Protein AF-A0A973QZP9-F1 (afdb_monomer_lite)

Foldseek 3Di:
DDPPPQDDCCDHQQHQVLLLVLVQVVVVVVQKDWDDDDPDDLAASTWIAHPVGAIEGEHEHGDDPPLLVVLVVSVVSQVVVDDPPPRYAYEYEGAPVSVVSNCVQPLVNCQVSQYWYWHAYRVSDIDTDHGDDD

Secondary structure (DSSP, 8-state):
---TTS--SSSSTT-HHHHHHHHHHHHHHTTEEEPP--SSSS--SEEEEETTS-EEEEEEE---TTHHHHHHHHHHHHHTT--S-TTEEEEEEEEGGGHHHHTTS-HHHHHHTTEEEEEE-TTS-EEEEES---

Sequence (134 aa):
MSNASMWSPISGPGSEATVIEVFSAWLAEQGWECKQLPSHGDHPAVDARHVDGRRLIVEAKGFSRDSGSDLDTGYGKLLRRITDEPGTVYALAVAKTVVRFAQRVPSGVRDKLGIALYTVDASGKVDHVDGPSL

Structure (mmCIF, N/CA/C/O backbone):
data_AF-A0A973QZP9-F1
#
_entry.id   AF-A0A973QZP9-F1
#
loop_
_atom_site.group_PDB
_atom_site.id
_atom_site.type_symbol
_atom_site.label_atom_id
_atom_site.label_alt_id
_atom_site.label_comp_id
_atom_site.label_asym_id
_atom_site.label_entity_id
_atom_site.label_seq_id
_atom_site.pdbx_PDB_ins_code
_atom_site.Cartn_x
_atom_site.Cartn_y
_atom_site.Cartn_z
_atom_site.occupancy
_atom_site.B_iso_or_equiv
_atom_site.auth_seq_id
_atom_site.auth_comp_id
_atom_site.auth_asym_id
_atom_site.auth_atom_id
_atom_site.pdbx_PDB_model_num
ATOM 1 N N . MET A 1 1 ? 13.760 19.416 -28.118 1.00 35.38 1 MET A N 1
ATOM 2 C CA . MET A 1 1 ? 14.853 19.319 -27.126 1.00 35.38 1 MET A CA 1
ATOM 3 C C . MET A 1 1 ? 14.354 18.442 -25.988 1.00 35.38 1 MET A C 1
ATOM 5 O O . MET A 1 1 ? 13.225 18.621 -25.559 1.00 35.38 1 MET A O 1
ATOM 9 N N . SER A 1 2 ? 15.120 17.410 -25.646 1.00 42.69 2 SER A N 1
ATOM 10 C CA . SER A 1 2 ? 14.709 16.250 -24.842 1.00 42.69 2 SER A CA 1
ATOM 11 C C . SER A 1 2 ? 14.396 16.610 -23.383 1.00 42.69 2 SER A C 1
ATOM 13 O O . SER A 1 2 ? 15.291 17.050 -22.665 1.00 42.69 2 SER A O 1
ATOM 15 N N . ASN A 1 3 ? 13.161 16.363 -22.928 1.00 36.25 3 ASN A N 1
ATOM 16 C CA . ASN A 1 3 ? 12.758 16.466 -21.518 1.00 36.25 3 ASN A CA 1
ATOM 17 C C . ASN A 1 3 ? 13.264 15.242 -20.733 1.00 36.25 3 ASN A C 1
ATOM 19 O O . ASN A 1 3 ? 12.509 14.349 -20.363 1.00 36.25 3 ASN A O 1
ATOM 23 N N . ALA A 1 4 ? 14.570 15.200 -20.481 1.00 39.72 4 ALA A N 1
ATOM 24 C CA . ALA A 1 4 ? 15.211 14.169 -19.665 1.00 39.72 4 ALA A CA 1
ATOM 25 C C . ALA A 1 4 ? 15.118 14.440 -18.143 1.00 39.72 4 ALA A C 1
ATOM 27 O O . ALA A 1 4 ? 15.850 13.830 -17.371 1.00 39.72 4 ALA A O 1
ATOM 28 N N . SER A 1 5 ? 14.224 15.330 -17.689 1.00 40.69 5 SER A N 1
ATOM 29 C CA . SER A 1 5 ? 14.119 15.738 -16.273 1.00 40.69 5 SER A CA 1
ATOM 30 C C . SER A 1 5 ? 12.885 15.216 -15.527 1.00 40.69 5 SER A C 1
ATOM 32 O O . SER A 1 5 ? 12.654 15.627 -14.397 1.00 40.69 5 SER A O 1
ATOM 34 N N . MET A 1 6 ? 12.093 14.304 -16.100 1.00 42.88 6 MET A N 1
ATOM 35 C CA . MET A 1 6 ? 10.840 13.847 -15.468 1.00 42.88 6 MET A CA 1
ATOM 36 C C . MET A 1 6 ? 11.005 12.628 -14.538 1.00 42.88 6 MET A C 1
ATOM 38 O O . MET A 1 6 ? 10.017 12.084 -14.058 1.00 42.88 6 MET A O 1
ATOM 42 N N . TRP A 1 7 ? 12.242 12.196 -14.272 1.00 39.12 7 TRP A N 1
ATOM 43 C CA . TRP A 1 7 ? 12.522 10.997 -13.484 1.00 39.12 7 TRP A CA 1
ATOM 44 C C . TRP A 1 7 ? 13.511 11.278 -12.352 1.00 39.12 7 TRP A C 1
ATOM 46 O O . TRP A 1 7 ? 14.716 11.075 -12.507 1.00 39.12 7 TRP A O 1
ATOM 56 N N . SER A 1 8 ? 13.019 11.732 -11.198 1.00 43.59 8 SER A N 1
ATOM 57 C CA . SER A 1 8 ? 13.789 11.638 -9.958 1.00 43.59 8 SER A CA 1
ATOM 58 C C . SER A 1 8 ? 13.262 10.457 -9.129 1.00 43.59 8 SER A C 1
ATOM 60 O O . SER A 1 8 ? 12.066 10.383 -8.854 1.00 43.59 8 SER A O 1
ATOM 62 N N . PRO A 1 9 ? 14.139 9.521 -8.713 1.00 51.34 9 PRO A N 1
ATOM 63 C CA . PRO A 1 9 ? 13.758 8.417 -7.830 1.00 51.34 9 PRO A CA 1
ATOM 64 C C . PRO A 1 9 ? 13.364 8.898 -6.422 1.00 51.34 9 PRO A C 1
ATOM 66 O O . PRO A 1 9 ? 12.828 8.124 -5.638 1.00 51.34 9 PRO A O 1
ATOM 69 N N . ILE A 1 10 ? 13.622 10.172 -6.107 1.00 56.31 10 ILE A N 1
ATOM 70 C CA . ILE A 1 10 ? 13.321 10.802 -4.817 1.00 56.31 10 ILE A CA 1
ATOM 71 C C . ILE A 1 10 ? 12.006 11.594 -4.899 1.00 56.31 10 ILE A C 1
ATOM 73 O O . ILE A 1 10 ? 11.265 11.684 -3.923 1.00 56.31 10 ILE A O 1
ATOM 77 N N . SER A 1 11 ? 11.682 12.172 -6.060 1.00 62.44 11 SER A N 1
ATOM 78 C CA . SER A 1 11 ? 10.518 13.050 -6.237 1.00 62.44 11 SER A CA 1
ATOM 79 C C . SER A 1 11 ? 10.078 13.054 -7.699 1.00 62.44 11 SER A C 1
ATOM 81 O O . SER A 1 11 ? 10.882 13.337 -8.580 1.00 62.44 11 SER A O 1
ATOM 83 N N . GLY A 1 12 ? 8.812 12.757 -7.974 1.00 73.31 12 GLY A N 1
ATOM 84 C CA . GLY A 1 12 ? 8.272 12.736 -9.332 1.00 73.31 12 GLY A CA 1
ATOM 85 C C . GLY A 1 12 ? 7.298 11.580 -9.549 1.00 73.31 12 GLY A C 1
ATOM 86 O O . GLY A 1 12 ? 7.162 10.720 -8.678 1.00 73.31 12 GLY A O 1
ATOM 87 N N . PRO A 1 13 ? 6.621 11.537 -10.709 1.00 76.12 13 PRO A N 1
ATOM 88 C CA . PRO A 1 13 ? 5.625 10.512 -10.998 1.00 76.12 13 PRO A CA 1
ATOM 89 C C . PRO A 1 13 ? 6.186 9.098 -10.792 1.00 76.12 13 PRO A C 1
ATOM 91 O O . PRO A 1 13 ? 7.152 8.698 -11.439 1.00 76.12 13 PRO A O 1
ATOM 94 N N . GLY A 1 14 ? 5.580 8.341 -9.874 1.00 82.94 14 GLY A N 1
ATOM 95 C CA . GLY A 1 14 ? 5.988 6.971 -9.552 1.00 82.94 14 GLY A CA 1
ATOM 96 C C . GLY A 1 14 ? 7.135 6.829 -8.542 1.00 82.94 14 GLY A C 1
ATOM 97 O O . GLY A 1 14 ? 7.600 5.703 -8.351 1.00 82.94 14 GLY A O 1
ATOM 98 N N . SER A 1 15 ? 7.593 7.902 -7.884 1.00 93.12 15 SER A N 1
ATOM 99 C CA . SER A 1 15 ? 8.466 7.787 -6.703 1.00 93.12 15 SER A CA 1
ATOM 100 C C . SER A 1 15 ? 7.700 7.212 -5.503 1.00 93.12 15 SER A C 1
ATOM 102 O O . SER A 1 15 ? 6.470 7.232 -5.474 1.00 93.12 15 SER A O 1
ATOM 104 N N . GLU A 1 16 ? 8.414 6.702 -4.493 1.00 93.81 16 GLU A N 1
ATOM 105 C CA . GLU A 1 16 ? 7.773 6.165 -3.280 1.00 93.81 16 GLU A CA 1
ATOM 106 C C . GLU A 1 16 ? 6.956 7.241 -2.557 1.00 93.81 16 GLU A C 1
ATOM 108 O O . GLU A 1 16 ? 5.817 6.989 -2.178 1.00 93.81 16 GLU A O 1
ATOM 113 N N . ALA A 1 17 ? 7.490 8.463 -2.463 1.00 93.31 17 ALA A N 1
ATOM 114 C CA . ALA A 1 17 ? 6.786 9.596 -1.871 1.00 93.31 17 ALA A CA 1
ATOM 115 C C . ALA A 1 17 ? 5.476 9.915 -2.611 1.00 93.31 17 ALA A C 1
ATOM 117 O O . ALA A 1 17 ? 4.442 10.080 -1.972 1.00 93.31 17 ALA A O 1
ATOM 118 N N . THR A 1 18 ? 5.491 9.930 -3.949 1.00 94.19 18 THR A N 1
ATOM 119 C CA . THR A 1 18 ? 4.278 10.175 -4.743 1.00 94.19 18 THR A CA 1
ATOM 120 C C . THR A 1 18 ? 3.272 9.031 -4.617 1.00 94.19 18 THR A C 1
ATOM 122 O O . THR A 1 18 ? 2.073 9.286 -4.559 1.00 94.19 18 THR A O 1
ATOM 125 N N . VAL A 1 19 ? 3.728 7.776 -4.527 1.00 96.81 19 VAL A N 1
ATOM 126 C CA . VAL A 1 19 ? 2.833 6.639 -4.249 1.00 96.81 19 VAL A CA 1
ATOM 127 C C . VAL A 1 19 ? 2.155 6.806 -2.890 1.00 96.81 19 VAL A C 1
ATOM 129 O O . VAL A 1 19 ? 0.943 6.639 -2.813 1.00 96.81 19 VAL A O 1
ATOM 132 N N . ILE A 1 20 ? 2.901 7.168 -1.842 1.00 96.31 20 ILE A N 1
ATOM 133 C CA . ILE A 1 20 ? 2.349 7.390 -0.495 1.00 96.31 20 ILE A CA 1
ATOM 134 C C . ILE A 1 20 ? 1.333 8.531 -0.506 1.00 96.31 20 ILE A C 1
ATOM 136 O O . ILE A 1 20 ? 0.241 8.371 0.033 1.00 96.31 20 ILE A O 1
ATOM 140 N N . GLU A 1 21 ? 1.676 9.662 -1.121 1.00 95.88 21 GLU A N 1
ATOM 141 C CA . GLU A 1 21 ? 0.818 10.846 -1.190 1.00 95.88 21 GLU A CA 1
ATOM 142 C C . GLU A 1 21 ? -0.511 10.537 -1.888 1.00 95.88 21 GLU A C 1
ATOM 144 O O . GLU A 1 21 ? -1.578 10.715 -1.300 1.00 95.88 21 GLU A O 1
ATOM 149 N N . VAL A 1 22 ? -0.447 10.005 -3.112 1.00 97.12 22 VAL A N 1
ATOM 150 C CA . VAL A 1 22 ? -1.638 9.687 -3.910 1.00 97.12 22 VAL A CA 1
ATOM 151 C C . VAL A 1 22 ? -2.475 8.599 -3.244 1.00 97.12 22 VAL A C 1
ATOM 153 O O . VAL A 1 22 ? -3.696 8.721 -3.165 1.00 97.12 22 VAL A O 1
ATOM 156 N N . PHE A 1 23 ? -1.837 7.540 -2.739 1.00 98.12 23 PHE A N 1
ATOM 157 C CA . PHE A 1 23 ? -2.563 6.449 -2.096 1.00 98.12 23 PHE A CA 1
ATOM 158 C C . PHE A 1 23 ? -3.231 6.903 -0.794 1.00 98.12 23 PHE A C 1
ATOM 160 O O . PHE A 1 23 ? -4.369 6.527 -0.544 1.00 98.12 23 PHE A O 1
ATOM 167 N N . SER A 1 24 ? -2.579 7.757 0.003 1.00 98.06 24 SER A N 1
ATOM 168 C CA . SER A 1 24 ? -3.172 8.315 1.229 1.00 98.06 24 SER A CA 1
ATOM 169 C C . SER A 1 24 ? -4.354 9.240 0.932 1.00 98.06 24 SER A C 1
ATOM 171 O O . SER A 1 24 ? -5.354 9.195 1.643 1.00 98.06 24 SER A O 1
ATOM 173 N N . ALA A 1 25 ? -4.276 10.044 -0.134 1.00 97.75 25 ALA A N 1
ATOM 174 C CA . ALA A 1 25 ? -5.402 10.865 -0.578 1.00 97.75 25 ALA A CA 1
ATOM 175 C C . ALA A 1 25 ? -6.595 9.998 -1.011 1.00 97.75 25 ALA A C 1
ATOM 177 O O . ALA A 1 25 ? -7.715 10.218 -0.556 1.00 97.75 25 ALA A O 1
ATOM 178 N N . TRP A 1 26 ? -6.345 8.959 -1.812 1.00 98.00 26 TRP A N 1
ATOM 179 C CA . TRP A 1 26 ? -7.378 8.000 -2.206 1.00 98.00 26 TRP A CA 1
ATOM 180 C C . TRP A 1 26 ? -7.985 7.269 -0.998 1.00 98.00 26 TRP A C 1
ATOM 182 O O . TRP A 1 26 ? -9.202 7.128 -0.913 1.00 98.00 26 TRP A O 1
ATOM 192 N N . LEU A 1 27 ? -7.161 6.856 -0.027 1.00 98.12 27 LEU A N 1
ATOM 193 C CA . LEU A 1 27 ? -7.618 6.248 1.226 1.00 98.12 27 LEU A CA 1
ATOM 194 C C . LEU A 1 27 ? -8.558 7.178 2.006 1.00 98.12 27 LEU A C 1
ATOM 196 O O . LEU A 1 27 ? -9.586 6.719 2.504 1.00 98.12 27 LEU A O 1
ATOM 200 N N . ALA A 1 28 ? -8.251 8.475 2.072 1.00 97.62 28 ALA A N 1
ATOM 201 C CA . ALA A 1 28 ? -9.122 9.459 2.711 1.00 97.62 28 ALA A CA 1
ATOM 202 C C . ALA A 1 28 ? -10.499 9.549 2.034 1.00 97.62 28 ALA A C 1
ATOM 204 O O . ALA A 1 28 ? -11.520 9.600 2.720 1.00 97.62 28 ALA A O 1
ATOM 205 N N . GLU A 1 29 ? -10.551 9.481 0.701 1.00 96.69 29 GLU A N 1
ATOM 206 C CA . GLU A 1 29 ? -11.814 9.397 -0.051 1.00 96.69 29 GLU A CA 1
ATOM 207 C C . GLU A 1 29 ? -12.578 8.093 0.229 1.00 96.69 29 GLU A C 1
ATOM 209 O O . GLU A 1 29 ? -13.807 8.080 0.179 1.00 96.69 29 GLU A O 1
ATOM 214 N N . GLN A 1 30 ? -11.865 7.013 0.567 1.00 95.94 30 GLN A N 1
ATOM 215 C CA . GLN A 1 30 ? -12.450 5.740 0.999 1.00 95.94 30 GLN A CA 1
ATOM 216 C C . GLN A 1 30 ? -12.819 5.716 2.498 1.00 95.94 30 GLN A C 1
ATOM 218 O O . GLN A 1 30 ? -13.190 4.667 3.011 1.00 95.94 30 GLN A O 1
ATOM 223 N N . GLY A 1 31 ? -12.719 6.835 3.227 1.00 97.00 31 GLY A N 1
ATOM 224 C CA . GLY A 1 31 ? -13.097 6.910 4.645 1.00 97.00 31 GLY A CA 1
ATOM 225 C C . GLY A 1 31 ? -12.014 6.464 5.633 1.00 97.00 31 GLY A C 1
ATOM 226 O O . GLY A 1 31 ? -12.318 6.201 6.800 1.00 97.00 31 GLY A O 1
ATOM 227 N N . TRP A 1 32 ? -10.758 6.374 5.194 1.00 98.06 32 TRP A N 1
ATOM 228 C CA . TRP A 1 32 ? -9.616 6.097 6.065 1.00 98.06 32 TRP A CA 1
ATOM 229 C C . TRP A 1 32 ? -8.948 7.384 6.551 1.00 98.06 32 TRP A C 1
ATOM 231 O O . TRP A 1 32 ? -8.675 8.303 5.786 1.00 98.06 32 TRP A O 1
ATOM 241 N N . GLU A 1 33 ? -8.582 7.418 7.823 1.00 98.25 33 GLU A N 1
ATOM 242 C CA . GLU A 1 33 ? -7.769 8.470 8.419 1.00 98.25 33 GLU A CA 1
ATOM 243 C C . GLU A 1 33 ? -6.313 8.001 8.531 1.00 98.25 33 GLU A C 1
ATOM 245 O O . GLU A 1 33 ? -6.001 7.084 9.298 1.00 98.25 33 GLU A O 1
ATOM 250 N N . CYS A 1 34 ? -5.409 8.613 7.760 1.00 97.69 34 CYS A N 1
ATOM 251 C CA . CYS A 1 34 ? -3.979 8.300 7.781 1.00 97.69 34 CYS A CA 1
ATOM 252 C C . CYS A 1 34 ? -3.265 9.005 8.941 1.00 97.69 34 CYS A C 1
ATOM 254 O O . CYS A 1 34 ? -3.301 10.229 9.078 1.00 97.69 34 CYS A O 1
ATOM 256 N N . LYS A 1 35 ? -2.533 8.236 9.746 1.00 95.94 35 LYS A N 1
ATOM 257 C CA . LYS A 1 35 ? -1.704 8.751 10.833 1.00 95.94 35 LYS A CA 1
ATOM 258 C C . LYS A 1 35 ? -0.435 9.404 10.285 1.00 95.94 35 LYS A C 1
ATOM 260 O O . LYS A 1 35 ? 0.239 8.844 9.424 1.00 95.94 35 LYS A O 1
ATOM 265 N N . GLN A 1 36 ? -0.043 10.540 10.866 1.00 88.94 36 GLN A N 1
ATOM 266 C CA . GLN A 1 36 ? 1.288 11.100 10.634 1.00 88.94 36 GLN A CA 1
ATOM 267 C C . GLN A 1 36 ? 2.366 10.226 11.281 1.00 88.94 36 GLN A C 1
ATOM 269 O O . GLN A 1 36 ? 2.330 9.942 12.483 1.00 88.94 36 GLN A O 1
ATOM 274 N N . LEU A 1 37 ? 3.338 9.812 10.473 1.00 90.69 37 LEU A N 1
ATOM 275 C CA . LEU A 1 37 ? 4.463 8.986 10.892 1.00 90.69 37 LEU A CA 1
ATOM 276 C C . LEU A 1 37 ? 5.777 9.768 10.736 1.00 90.69 37 LEU A C 1
ATOM 278 O O . LEU A 1 37 ? 5.874 10.636 9.865 1.00 90.69 37 LEU A O 1
ATOM 282 N N . PRO A 1 38 ? 6.799 9.483 11.560 1.00 87.38 38 PRO A N 1
ATOM 283 C CA . PRO A 1 38 ? 8.133 10.040 11.364 1.00 87.38 38 PRO A CA 1
ATOM 284 C C . PRO A 1 38 ? 8.708 9.682 9.987 1.00 87.38 38 PRO A C 1
ATOM 286 O O . PRO A 1 38 ? 8.492 8.580 9.487 1.00 87.38 38 PRO A O 1
ATOM 289 N N . SER A 1 39 ? 9.511 10.578 9.405 1.00 73.75 39 SER A N 1
ATOM 290 C CA . SER A 1 39 ? 10.142 10.363 8.092 1.00 73.75 39 SER A CA 1
ATOM 291 C C . SER A 1 39 ? 11.218 9.269 8.087 1.00 73.75 39 SER A C 1
ATOM 293 O O . SER A 1 39 ? 11.635 8.811 7.023 1.00 73.75 39 SER A O 1
ATOM 295 N N . HIS A 1 40 ? 11.694 8.861 9.266 1.00 75.75 40 HIS A N 1
ATOM 296 C CA . HIS A 1 40 ? 12.722 7.842 9.454 1.00 75.75 40 HIS A CA 1
ATOM 297 C C . HIS A 1 40 ? 12.377 6.958 10.653 1.00 75.75 40 HIS A C 1
ATOM 299 O O . HIS A 1 40 ? 11.792 7.425 11.628 1.00 75.75 40 HIS A O 1
ATOM 305 N N . GLY A 1 41 ? 12.786 5.692 10.597 1.00 84.81 41 GLY A N 1
ATOM 306 C CA . GLY A 1 41 ? 12.543 4.706 11.648 1.00 84.81 41 GLY A CA 1
ATOM 307 C C . GLY A 1 41 ? 11.931 3.423 11.098 1.00 84.81 41 GLY A C 1
ATOM 308 O O . GLY A 1 41 ? 11.782 3.255 9.887 1.00 84.81 41 GLY A O 1
ATOM 309 N N . ASP A 1 42 ? 11.582 2.505 11.996 1.00 89.38 42 ASP A N 1
ATOM 310 C CA . ASP A 1 42 ? 10.923 1.244 11.640 1.00 89.38 42 ASP A CA 1
ATOM 311 C C . ASP A 1 42 ? 9.393 1.404 11.637 1.00 89.38 42 ASP A C 1
ATOM 313 O O . ASP A 1 42 ? 8.661 0.769 12.398 1.00 89.38 42 ASP A O 1
ATOM 317 N N . HIS A 1 43 ? 8.893 2.286 10.774 1.00 94.12 43 HIS A N 1
ATOM 318 C CA . HIS A 1 43 ? 7.466 2.568 10.607 1.00 94.12 43 HIS A CA 1
ATOM 319 C C . HIS A 1 43 ? 6.954 2.029 9.264 1.00 94.12 43 HIS A C 1
ATOM 321 O O . HIS A 1 43 ? 7.741 1.934 8.319 1.00 94.12 43 HIS A O 1
ATOM 327 N N . PRO A 1 44 ? 5.664 1.648 9.169 1.00 96.69 44 PRO A N 1
ATOM 328 C CA . PRO A 1 44 ? 5.057 1.405 7.865 1.00 96.69 44 PRO A CA 1
ATOM 329 C C . PRO A 1 44 ? 5.026 2.703 7.049 1.00 96.69 44 PRO A C 1
ATOM 331 O O . PRO A 1 44 ? 5.173 3.793 7.602 1.00 96.69 44 PRO A O 1
ATOM 334 N N . ALA A 1 45 ? 4.794 2.595 5.745 1.00 96.31 45 ALA A N 1
ATOM 335 C CA . ALA A 1 45 ? 4.618 3.770 4.899 1.00 96.31 45 ALA A CA 1
ATOM 336 C C . ALA A 1 45 ? 3.307 4.510 5.219 1.00 96.31 45 ALA A C 1
ATOM 338 O O . ALA A 1 45 ? 3.279 5.738 5.217 1.00 96.31 45 ALA A O 1
ATOM 339 N N . VAL A 1 46 ? 2.240 3.765 5.536 1.00 97.69 46 VAL A N 1
ATOM 340 C CA . VAL A 1 46 ? 0.959 4.306 6.019 1.00 97.69 46 VAL A CA 1
ATOM 341 C C . VAL A 1 46 ? 0.427 3.428 7.157 1.00 97.69 46 VAL A C 1
ATOM 343 O O . VAL A 1 46 ? 0.442 2.201 7.066 1.00 97.69 46 VAL A O 1
ATOM 346 N N . ASP A 1 47 ? -0.057 4.062 8.225 1.00 97.88 47 ASP A N 1
ATOM 347 C CA . ASP A 1 47 ? -0.894 3.457 9.273 1.00 97.88 47 ASP A CA 1
ATOM 348 C C . ASP A 1 47 ? -2.194 4.256 9.300 1.00 97.88 47 ASP A C 1
ATOM 350 O O . ASP A 1 47 ? -2.153 5.473 9.484 1.00 97.88 47 ASP A O 1
ATOM 354 N N . ALA A 1 48 ? -3.328 3.609 9.059 1.00 98.19 48 ALA A N 1
ATOM 355 C CA . ALA A 1 48 ? -4.615 4.282 8.955 1.00 98.19 48 ALA A CA 1
ATOM 356 C C . ALA A 1 48 ? -5.699 3.598 9.793 1.00 98.19 48 ALA A C 1
ATOM 358 O O . ALA A 1 48 ? -5.585 2.428 10.181 1.00 98.19 48 ALA A O 1
ATOM 359 N N . ARG A 1 49 ? -6.760 4.345 10.097 1.00 98.06 49 ARG A N 1
ATOM 360 C CA . ARG A 1 49 ? -7.977 3.849 10.750 1.00 98.06 49 ARG A CA 1
ATOM 361 C C . ARG A 1 49 ? -9.179 4.143 9.874 1.00 98.06 49 ARG A C 1
ATOM 363 O O . ARG A 1 49 ? -9.315 5.257 9.391 1.00 98.06 49 ARG A O 1
ATOM 370 N N . HIS A 1 50 ? -10.036 3.156 9.675 1.00 97.50 50 HIS A N 1
ATOM 371 C CA . HIS A 1 50 ? -11.306 3.361 8.996 1.00 97.50 50 HIS A CA 1
ATOM 372 C C . HIS A 1 50 ? -12.397 3.692 10.017 1.00 97.50 50 HIS A C 1
ATOM 374 O O . HIS A 1 50 ? -12.321 3.291 11.182 1.00 97.50 50 HIS A O 1
ATOM 380 N N . VAL A 1 51 ? -13.441 4.393 9.577 1.00 92.00 51 VAL A N 1
ATOM 381 C CA . VAL A 1 51 ? -14.580 4.790 10.424 1.00 92.00 51 VAL A CA 1
ATOM 382 C C . VAL A 1 51 ? -15.344 3.610 11.045 1.00 92.00 51 VAL A C 1
ATOM 384 O O . VAL A 1 51 ? -16.029 3.785 12.048 1.00 92.00 51 VAL A O 1
ATOM 387 N N . ASP A 1 52 ? -15.210 2.405 10.484 1.00 93.94 52 ASP A N 1
ATOM 388 C CA . ASP A 1 52 ? -15.793 1.161 11.017 1.00 93.94 52 ASP A CA 1
ATOM 389 C C . ASP A 1 52 ? -14.911 0.457 12.068 1.00 93.94 52 ASP A C 1
ATOM 391 O O . ASP A 1 52 ? -15.252 -0.629 12.536 1.00 93.94 52 ASP A O 1
ATOM 395 N N . GLY A 1 53 ? -13.780 1.060 12.443 1.00 94.06 53 GLY A N 1
ATOM 396 C CA . GLY A 1 53 ? -12.854 0.528 13.441 1.00 94.06 53 GLY A CA 1
ATOM 397 C C . GLY A 1 53 ? -11.738 -0.357 12.883 1.00 94.06 53 GLY A C 1
ATOM 398 O O . GLY A 1 53 ? -10.870 -0.762 13.660 1.00 94.06 53 GLY A O 1
ATOM 399 N N . ARG A 1 54 ? -11.694 -0.635 11.571 1.00 96.50 54 ARG A N 1
ATOM 400 C CA . ARG A 1 54 ? -10.562 -1.356 10.961 1.00 96.50 54 ARG A CA 1
ATOM 401 C C . ARG A 1 54 ? -9.268 -0.541 11.030 1.00 96.50 54 ARG A C 1
ATOM 403 O O . ARG A 1 54 ? -9.267 0.692 10.973 1.00 96.50 54 ARG A O 1
ATOM 410 N N . ARG A 1 55 ? -8.138 -1.245 11.094 1.00 97.31 55 ARG A N 1
ATOM 411 C CA . ARG A 1 55 ? -6.786 -0.683 10.962 1.00 97.31 55 ARG A CA 1
ATOM 412 C C . ARG A 1 55 ? -6.182 -1.109 9.634 1.00 97.31 55 ARG A C 1
ATOM 414 O O . ARG A 1 55 ? -6.290 -2.269 9.271 1.00 97.31 55 ARG A O 1
ATOM 421 N N . LEU A 1 56 ? -5.489 -0.207 8.953 1.00 98.31 56 LEU A N 1
ATOM 422 C CA . LEU A 1 56 ? -4.744 -0.514 7.734 1.00 98.31 56 LEU A CA 1
ATOM 423 C C . LEU A 1 56 ? -3.260 -0.233 7.938 1.00 98.31 56 LEU A C 1
ATOM 425 O O . LEU A 1 56 ? -2.888 0.854 8.377 1.00 98.31 56 LEU A O 1
ATOM 429 N N . ILE A 1 57 ? -2.424 -1.204 7.581 1.00 98.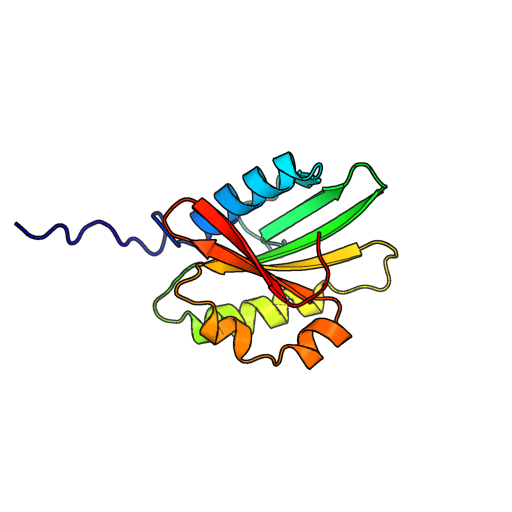31 57 ILE A N 1
ATOM 430 C CA . ILE A 1 57 ? -0.968 -1.072 7.521 1.00 98.31 57 ILE A CA 1
ATOM 431 C C . ILE A 1 57 ? -0.510 -1.240 6.075 1.00 98.31 57 ILE A C 1
ATOM 433 O O . ILE A 1 57 ? -0.787 -2.262 5.444 1.00 98.31 57 ILE A O 1
ATOM 437 N N . VAL A 1 58 ? 0.221 -0.252 5.563 1.00 98.38 58 VAL A N 1
ATOM 438 C CA . VAL A 1 58 ? 0.683 -0.227 4.172 1.00 98.38 58 VAL A CA 1
ATOM 439 C C . VAL A 1 58 ? 2.196 -0.115 4.115 1.00 98.38 58 VAL A C 1
ATOM 441 O O . VAL A 1 58 ? 2.792 0.752 4.757 1.00 98.38 58 VAL A O 1
ATOM 444 N N . GLU A 1 59 ? 2.814 -0.944 3.283 1.00 98.12 59 GLU A N 1
ATOM 445 C CA . GLU A 1 59 ? 4.141 -0.663 2.737 1.00 98.12 59 GLU A CA 1
ATOM 446 C C . GLU A 1 59 ? 3.986 -0.073 1.333 1.00 98.12 59 GLU A C 1
ATOM 448 O O . GLU A 1 59 ? 3.166 -0.538 0.538 1.00 98.12 59 GLU A O 1
ATOM 453 N N . ALA A 1 60 ? 4.766 0.961 1.023 1.00 97.56 60 ALA A N 1
ATOM 454 C CA . ALA A 1 60 ? 4.715 1.635 -0.267 1.00 97.56 60 ALA A CA 1
ATOM 455 C C . ALA A 1 60 ? 6.053 1.525 -0.990 1.00 97.56 60 ALA A C 1
ATOM 457 O O . ALA A 1 60 ? 7.112 1.621 -0.364 1.00 97.56 60 ALA A O 1
ATOM 458 N N . LYS A 1 61 ? 6.014 1.322 -2.309 1.00 97.31 61 LYS A N 1
ATOM 459 C CA . LYS A 1 61 ? 7.218 1.275 -3.144 1.00 97.31 61 LYS A CA 1
ATOM 460 C C . LYS A 1 61 ? 7.011 1.988 -4.470 1.00 97.31 61 LYS A C 1
ATOM 462 O O . LYS A 1 61 ? 6.170 1.614 -5.285 1.00 97.31 61 LYS A O 1
ATOM 467 N N . GLY A 1 62 ? 7.823 3.009 -4.700 1.00 96.19 62 GLY A N 1
ATOM 468 C CA . GLY A 1 62 ? 7.961 3.611 -6.017 1.00 96.19 62 GLY A CA 1
ATOM 469 C C . GLY A 1 62 ? 8.956 2.853 -6.881 1.00 96.19 62 GLY A C 1
ATOM 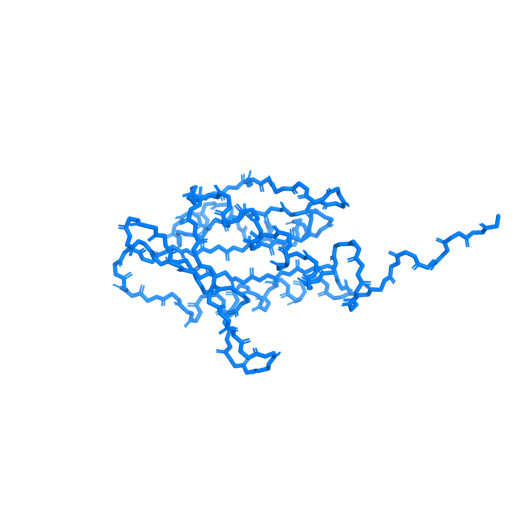470 O O . GLY A 1 62 ? 9.455 1.785 -6.528 1.00 96.19 62 GLY A O 1
ATOM 471 N N . PHE A 1 63 ? 9.288 3.442 -8.017 1.00 94.94 63 PHE A N 1
ATOM 472 C CA . PHE A 1 63 ? 10.419 2.981 -8.796 1.00 94.94 63 PHE A CA 1
ATOM 473 C C . PHE A 1 63 ? 11.749 3.408 -8.184 1.00 94.94 63 PHE A C 1
ATOM 475 O O . PHE A 1 63 ? 11.958 4.563 -7.810 1.00 94.94 63 PHE A O 1
ATOM 482 N N . SER A 1 64 ? 12.697 2.487 -8.264 1.00 94.06 64 SER A N 1
ATOM 483 C CA . SER A 1 64 ? 14.122 2.719 -8.079 1.00 94.06 64 SER A CA 1
ATOM 484 C C . SER A 1 64 ? 14.938 1.913 -9.102 1.00 94.06 64 SER A C 1
ATOM 486 O O . SER A 1 64 ? 14.404 1.079 -9.845 1.00 94.06 64 SER A O 1
ATOM 488 N N . ARG A 1 65 ? 16.261 2.118 -9.118 1.00 93.19 65 ARG A N 1
ATOM 489 C CA . ARG A 1 65 ? 17.179 1.286 -9.919 1.00 93.19 65 ARG A CA 1
ATOM 490 C C . ARG A 1 65 ? 17.146 -0.189 -9.502 1.00 93.19 65 ARG A C 1
ATOM 492 O O . ARG A 1 65 ? 17.316 -1.049 -10.358 1.00 93.19 65 ARG A O 1
ATOM 499 N N . ASP A 1 66 ? 16.826 -0.455 -8.238 1.00 95.56 66 ASP A N 1
ATOM 500 C CA . ASP A 1 66 ? 16.811 -1.783 -7.624 1.00 95.56 66 ASP A CA 1
ATOM 501 C C . ASP A 1 66 ? 15.393 -2.198 -7.207 1.00 95.56 66 ASP A C 1
ATOM 503 O O . ASP A 1 66 ? 15.204 -2.932 -6.239 1.00 95.56 66 ASP A O 1
ATOM 507 N N . SER A 1 67 ? 14.382 -1.758 -7.972 1.00 95.69 67 SER A N 1
ATOM 508 C CA . SER A 1 67 ? 12.955 -1.942 -7.653 1.00 95.69 67 SER A CA 1
ATOM 509 C C . SER A 1 67 ? 12.605 -3.379 -7.248 1.00 95.69 67 SER A C 1
ATOM 511 O O . SER A 1 67 ? 11.778 -3.589 -6.373 1.00 95.69 67 SER A O 1
ATOM 513 N N . GLY A 1 68 ? 13.238 -4.385 -7.861 1.00 97.69 68 GLY A N 1
ATOM 514 C CA . GLY A 1 68 ? 13.048 -5.781 -7.465 1.00 97.69 68 GLY A CA 1
ATOM 515 C C . GLY A 1 68 ? 13.395 -6.038 -5.995 1.00 97.69 68 GLY A C 1
ATOM 516 O O . GLY A 1 68 ? 12.554 -6.532 -5.252 1.00 97.69 68 GLY A O 1
ATOM 517 N N . SER A 1 69 ? 14.605 -5.660 -5.582 1.00 98.19 69 SER A N 1
ATOM 518 C CA . SER A 1 69 ? 15.101 -5.823 -4.210 1.00 98.19 69 SER A CA 1
ATOM 519 C C . SER A 1 69 ? 14.336 -4.958 -3.207 1.00 98.19 69 SER A C 1
ATOM 521 O O . SER A 1 69 ? 14.084 -5.382 -2.077 1.00 98.19 69 SER A O 1
ATOM 523 N N . ASP A 1 70 ? 13.934 -3.754 -3.616 1.00 97.12 70 ASP A N 1
ATOM 524 C CA . ASP A 1 70 ? 13.131 -2.857 -2.780 1.00 97.12 70 ASP A CA 1
ATOM 525 C C . ASP A 1 70 ? 11.743 -3.441 -2.498 1.00 97.12 70 ASP A C 1
ATOM 527 O O . ASP A 1 70 ? 11.236 -3.318 -1.380 1.00 97.12 70 ASP A O 1
ATOM 531 N N . LEU A 1 71 ? 11.143 -4.114 -3.484 1.00 98.00 71 LEU A N 1
ATOM 532 C CA . LEU A 1 71 ? 9.863 -4.803 -3.327 1.00 98.00 71 LEU A CA 1
ATOM 533 C C . LEU A 1 71 ? 9.990 -6.053 -2.449 1.00 98.00 71 LEU A C 1
ATOM 535 O O . LEU A 1 71 ? 9.147 -6.260 -1.575 1.00 98.00 71 LEU A O 1
ATOM 539 N N . ASP A 1 72 ? 11.060 -6.834 -2.609 1.00 98.31 72 ASP A N 1
ATOM 540 C CA . ASP A 1 72 ? 11.345 -7.979 -1.732 1.00 98.31 72 ASP A CA 1
ATOM 541 C C . ASP A 1 72 ? 11.530 -7.510 -0.270 1.00 98.31 72 ASP A C 1
ATOM 543 O O . ASP A 1 72 ? 10.974 -8.090 0.668 1.00 98.31 72 ASP A O 1
ATOM 547 N N . THR A 1 73 ? 12.224 -6.383 -0.073 1.00 97.19 73 THR A N 1
ATOM 548 C CA . THR A 1 73 ? 12.363 -5.725 1.237 1.00 97.19 73 THR A CA 1
ATOM 549 C C . THR A 1 73 ? 11.020 -5.214 1.766 1.00 97.19 73 THR A C 1
ATOM 551 O O . THR A 1 73 ? 10.739 -5.358 2.957 1.00 97.19 73 THR A O 1
ATOM 554 N N . GLY A 1 74 ? 10.179 -4.637 0.902 1.00 97.25 74 GLY A N 1
ATOM 555 C CA . GLY A 1 74 ? 8.829 -4.182 1.242 1.00 97.25 74 GLY A CA 1
ATOM 556 C C . GLY A 1 74 ? 7.955 -5.314 1.780 1.00 97.25 74 GLY A C 1
ATOM 557 O O . GLY A 1 74 ? 7.344 -5.163 2.836 1.00 97.25 74 GLY A O 1
ATOM 558 N N . TYR A 1 75 ? 7.974 -6.485 1.137 1.00 98.44 75 TYR A N 1
ATOM 559 C CA . TYR A 1 75 ? 7.299 -7.673 1.666 1.00 98.44 75 TYR A CA 1
ATOM 560 C C . TYR A 1 75 ? 7.846 -8.090 3.029 1.00 98.44 75 TYR A C 1
ATOM 562 O O . TYR A 1 75 ? 7.066 -8.277 3.959 1.00 98.44 75 TYR A O 1
ATOM 570 N N . GLY A 1 76 ? 9.169 -8.192 3.188 1.00 98.06 76 GLY A N 1
ATOM 571 C CA . GLY A 1 76 ? 9.769 -8.550 4.478 1.00 98.06 76 GLY A CA 1
ATOM 572 C C . GLY A 1 76 ? 9.373 -7.588 5.606 1.00 98.06 76 GLY A C 1
ATOM 573 O O . GLY A 1 76 ? 9.067 -8.017 6.720 1.00 98.06 76 GLY A O 1
ATOM 574 N N . LYS A 1 77 ? 9.316 -6.287 5.309 1.00 97.44 77 LYS A N 1
ATOM 575 C CA . LYS A 1 77 ? 8.845 -5.247 6.232 1.00 97.44 77 LYS A CA 1
ATOM 576 C C . LYS A 1 77 ? 7.361 -5.381 6.574 1.00 97.44 77 LYS A C 1
ATOM 578 O O . LYS A 1 77 ? 7.008 -5.237 7.745 1.00 97.44 77 LYS A O 1
ATOM 583 N N . LEU A 1 78 ? 6.505 -5.664 5.593 1.00 97.62 78 LEU A N 1
ATOM 584 C CA . LEU A 1 78 ? 5.070 -5.840 5.818 1.00 97.62 78 LEU A CA 1
ATOM 585 C C . LEU A 1 78 ? 4.795 -7.091 6.658 1.00 97.62 78 LEU A C 1
ATOM 587 O O . LEU A 1 78 ? 4.076 -7.014 7.648 1.00 97.62 78 LEU A O 1
ATOM 591 N N . LEU A 1 79 ? 5.435 -8.217 6.329 1.00 97.69 79 LEU A N 1
ATOM 592 C CA . LEU A 1 79 ? 5.281 -9.487 7.047 1.00 97.69 79 LEU A CA 1
ATOM 593 C C . LEU A 1 79 ? 5.652 -9.369 8.529 1.00 97.69 79 LEU A C 1
ATOM 595 O O . LEU A 1 79 ? 4.956 -9.911 9.379 1.00 97.69 79 LEU A O 1
ATOM 599 N N . ARG A 1 80 ? 6.702 -8.606 8.861 1.00 96.94 80 ARG A N 1
ATOM 600 C CA . ARG A 1 80 ? 7.096 -8.325 10.256 1.00 96.94 80 ARG A CA 1
ATOM 601 C C . ARG A 1 80 ? 6.044 -7.542 11.052 1.00 96.94 80 ARG A C 1
ATOM 603 O O . ARG A 1 80 ? 6.149 -7.483 12.273 1.00 96.94 80 ARG A O 1
ATOM 610 N N . ARG A 1 81 ? 5.083 -6.907 10.375 1.00 95.88 81 ARG A N 1
ATOM 611 C CA . ARG A 1 81 ? 3.996 -6.116 10.975 1.00 95.88 81 ARG A CA 1
ATOM 612 C C . ARG A 1 81 ? 2.674 -6.872 11.040 1.00 95.88 81 ARG A C 1
ATOM 614 O O . ARG A 1 81 ? 1.727 -6.344 11.619 1.00 95.88 81 ARG A O 1
ATOM 621 N N . ILE A 1 82 ? 2.600 -8.067 10.455 1.00 95.38 82 ILE A N 1
ATOM 622 C CA . ILE A 1 82 ? 1.421 -8.917 10.577 1.00 95.38 82 ILE A CA 1
ATOM 623 C C . ILE A 1 82 ? 1.357 -9.449 12.006 1.00 95.38 82 ILE A C 1
ATOM 625 O O . ILE A 1 82 ? 2.318 -10.028 12.512 1.00 95.38 82 ILE A O 1
ATOM 629 N N . THR A 1 83 ? 0.227 -9.209 12.657 1.00 91.56 83 THR A N 1
ATOM 630 C CA . THR A 1 83 ? -0.069 -9.632 14.025 1.00 91.56 83 THR A CA 1
ATOM 631 C C . THR A 1 83 ? -1.458 -10.260 14.062 1.00 91.56 83 THR A C 1
ATOM 633 O O . THR A 1 83 ? -2.226 -10.146 13.109 1.00 91.56 83 THR A O 1
ATOM 636 N N . ASP A 1 84 ? -1.811 -10.870 15.190 1.00 89.62 84 ASP A N 1
ATOM 637 C CA . ASP A 1 84 ? -3.157 -11.407 15.414 1.00 89.62 84 ASP A CA 1
ATOM 638 C C . ASP A 1 84 ? -4.167 -10.319 15.849 1.00 89.62 84 ASP A C 1
ATOM 640 O O . ASP A 1 84 ? -5.215 -10.641 16.406 1.00 89.62 84 ASP A O 1
ATOM 644 N N . GLU A 1 85 ? -3.861 -9.025 15.648 1.00 91.94 85 GLU A N 1
ATOM 645 C CA . GLU A 1 85 ? -4.759 -7.909 15.988 1.00 91.94 85 GLU A CA 1
ATOM 646 C C . GLU A 1 85 ? -6.011 -7.950 15.088 1.00 91.94 85 GLU A C 1
ATOM 648 O O . GLU A 1 85 ? -5.908 -7.683 13.882 1.00 91.94 85 GLU A O 1
ATOM 653 N N . PRO A 1 86 ? -7.207 -8.247 15.637 1.00 90.31 86 PRO A N 1
ATOM 654 C CA . PRO A 1 86 ? -8.412 -8.383 14.829 1.00 90.31 86 PRO A CA 1
ATOM 655 C C . PRO A 1 86 ? -8.755 -7.085 14.096 1.00 90.31 86 PRO A C 1
ATOM 657 O O . PRO A 1 86 ? -8.618 -5.994 14.643 1.00 90.31 86 PRO A O 1
ATOM 660 N N . GLY A 1 87 ? -9.242 -7.202 12.859 1.00 92.38 87 GLY A N 1
ATOM 661 C CA . GLY A 1 87 ? -9.641 -6.041 12.057 1.00 92.38 87 GLY A CA 1
ATOM 662 C C . GLY A 1 87 ? -8.476 -5.246 11.458 1.00 92.38 87 GLY A C 1
ATOM 663 O O . GLY A 1 87 ? -8.719 -4.200 10.852 1.00 92.38 87 GLY A O 1
ATOM 664 N N . THR A 1 88 ? -7.234 -5.731 11.585 1.00 96.62 88 THR A N 1
ATOM 665 C CA . THR A 1 88 ? -6.096 -5.189 10.835 1.00 96.62 88 THR A CA 1
ATOM 666 C C . THR A 1 88 ? -6.057 -5.781 9.430 1.00 96.62 88 THR A C 1
ATOM 668 O O . THR A 1 88 ? -6.072 -6.997 9.252 1.00 96.62 88 THR A O 1
ATOM 671 N N . VAL A 1 89 ? -5.992 -4.912 8.428 1.00 96.69 89 VAL A N 1
ATOM 672 C CA . VAL A 1 89 ? -5.776 -5.256 7.022 1.00 96.69 89 VAL A CA 1
ATOM 673 C C . VAL A 1 89 ? -4.406 -4.758 6.569 1.00 96.69 89 VAL A C 1
ATOM 675 O O . VAL A 1 89 ? -3.891 -3.750 7.064 1.00 96.69 89 VAL A O 1
ATOM 678 N N . TYR A 1 90 ? -3.804 -5.474 5.624 1.00 98.31 90 TYR A N 1
ATOM 679 C CA . TYR A 1 90 ? -2.446 -5.221 5.157 1.00 98.31 90 TYR A CA 1
ATOM 680 C C . TYR A 1 90 ? -2.454 -4.963 3.659 1.00 98.31 9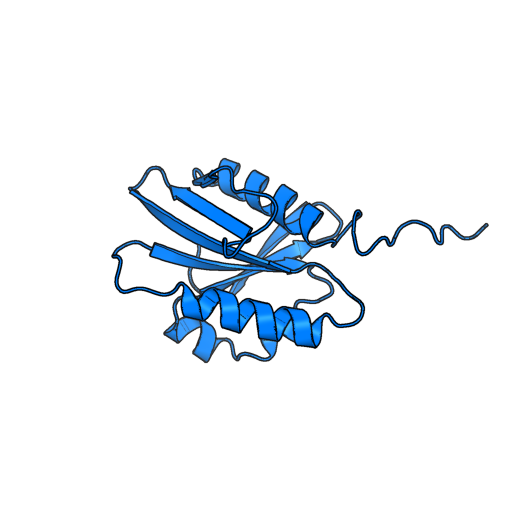0 TYR A C 1
ATOM 682 O O . TYR A 1 90 ? -3.119 -5.674 2.906 1.00 98.31 90 TYR A O 1
ATOM 690 N N . ALA A 1 91 ? -1.696 -3.969 3.212 1.00 98.62 91 ALA A N 1
ATOM 691 C CA . ALA A 1 91 ? -1.595 -3.662 1.795 1.00 98.62 91 ALA A CA 1
ATOM 692 C C . ALA A 1 91 ? -0.165 -3.343 1.364 1.00 98.62 91 ALA A C 1
ATOM 694 O O . ALA A 1 91 ? 0.663 -2.851 2.133 1.00 98.62 91 ALA A O 1
ATOM 695 N N . LEU A 1 92 ? 0.099 -3.596 0.089 1.00 98.56 92 LEU A N 1
ATOM 696 C CA . LEU A 1 92 ? 1.254 -3.089 -0.625 1.00 98.56 92 LEU A CA 1
ATOM 697 C C . LEU A 1 92 ? 0.761 -2.116 -1.701 1.00 98.56 92 LEU A C 1
ATOM 699 O O . LEU A 1 92 ? 0.001 -2.506 -2.588 1.00 98.56 92 LEU A O 1
ATOM 703 N N . ALA A 1 93 ? 1.193 -0.860 -1.628 1.00 98.62 93 ALA A N 1
ATOM 704 C CA . ALA A 1 93 ? 0.899 0.158 -2.634 1.00 98.62 93 ALA A CA 1
ATOM 705 C C . ALA A 1 93 ? 2.150 0.418 -3.475 1.00 98.62 93 ALA A C 1
ATOM 707 O O . ALA A 1 93 ? 3.213 0.742 -2.943 1.00 98.62 93 ALA A O 1
ATOM 708 N N . VAL A 1 94 ? 2.066 0.254 -4.793 1.00 98.56 94 VAL A N 1
ATOM 709 C CA . VAL A 1 94 ? 3.258 0.317 -5.653 1.00 98.56 94 VAL A CA 1
ATOM 710 C C . VAL A 1 94 ? 3.054 1.211 -6.859 1.00 98.56 94 VAL A C 1
ATOM 712 O O . VAL A 1 94 ? 1.940 1.354 -7.356 1.00 98.56 94 VAL A O 1
ATOM 715 N N . ALA A 1 95 ? 4.127 1.778 -7.402 1.00 98.25 95 ALA A N 1
ATOM 716 C CA . ALA A 1 95 ? 4.019 2.420 -8.707 1.00 98.25 95 ALA A CA 1
ATOM 717 C C . ALA A 1 95 ? 3.650 1.366 -9.771 1.00 98.25 95 ALA A C 1
ATOM 719 O O . ALA A 1 95 ? 4.237 0.281 -9.833 1.00 98.25 95 ALA A O 1
ATOM 720 N N . LYS A 1 96 ? 2.694 1.675 -10.652 1.00 98.12 96 LYS A N 1
ATOM 721 C CA . LYS A 1 96 ? 2.187 0.735 -11.672 1.00 98.12 96 LYS A CA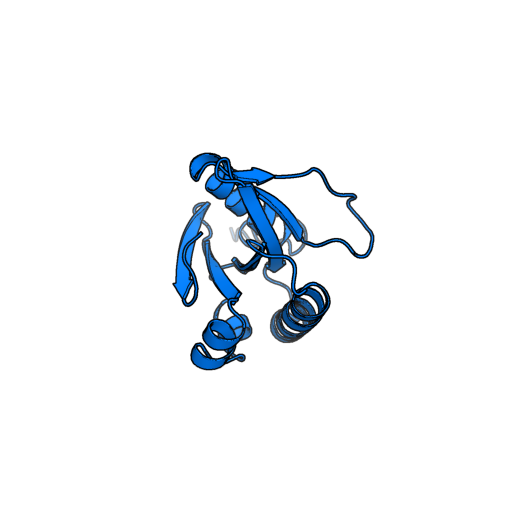 1
ATOM 722 C C . LYS A 1 96 ? 3.293 0.187 -12.578 1.00 98.12 96 LYS A C 1
ATOM 724 O O . LYS A 1 96 ? 3.247 -0.963 -13.002 1.00 98.12 96 LYS A O 1
ATOM 729 N N . THR A 1 97 ? 4.335 0.979 -12.819 1.00 97.12 97 THR A N 1
ATOM 730 C CA . THR A 1 97 ? 5.513 0.607 -13.620 1.00 97.12 97 THR A CA 1
ATOM 731 C C . THR A 1 97 ? 6.379 -0.491 -12.989 1.00 97.12 97 THR A C 1
ATOM 733 O O . THR A 1 97 ? 7.171 -1.118 -13.700 1.00 97.12 97 THR A O 1
ATOM 736 N N . VAL A 1 98 ? 6.235 -0.760 -11.686 1.00 97.56 98 VAL A N 1
ATOM 737 C CA . VAL A 1 98 ? 7.012 -1.769 -10.941 1.00 97.56 98 VAL A CA 1
ATOM 738 C C . VAL A 1 98 ? 6.168 -2.925 -10.401 1.00 97.56 98 VAL A C 1
ATOM 740 O O . VAL A 1 98 ? 6.716 -3.825 -9.768 1.00 97.56 98 VAL A O 1
ATOM 743 N N . VAL A 1 99 ? 4.867 -2.979 -10.717 1.00 98.38 99 VAL A N 1
ATOM 744 C CA . VAL A 1 99 ? 3.936 -4.009 -10.210 1.00 98.38 99 VAL A CA 1
ATOM 745 C C . VAL A 1 99 ? 4.410 -5.445 -10.455 1.00 98.38 99 VAL A C 1
ATOM 747 O O . VAL A 1 99 ? 4.254 -6.302 -9.590 1.00 98.38 99 VAL A O 1
ATOM 750 N N . ARG A 1 100 ? 5.094 -5.704 -11.578 1.00 98.44 100 ARG A N 1
ATOM 751 C CA . ARG A 1 100 ? 5.651 -7.031 -11.898 1.00 98.44 100 ARG A CA 1
ATOM 752 C C . ARG A 1 100 ? 6.616 -7.562 -10.829 1.00 98.44 100 ARG A C 1
ATOM 754 O O . ARG A 1 100 ? 6.778 -8.770 -10.707 1.00 98.44 100 ARG A O 1
ATOM 761 N N . PHE A 1 101 ? 7.282 -6.676 -10.082 1.00 98.56 101 PHE A N 1
ATOM 762 C CA . PHE A 1 101 ? 8.177 -7.063 -8.992 1.00 98.56 101 PHE A CA 1
ATOM 763 C C . PHE A 1 101 ? 7.394 -7.434 -7.732 1.00 98.56 101 PHE A C 1
ATOM 765 O O . PHE A 1 101 ? 7.705 -8.450 -7.122 1.00 98.56 101 PHE A O 1
ATOM 772 N N . ALA A 1 102 ? 6.323 -6.701 -7.408 1.00 98.25 102 ALA A N 1
ATOM 773 C CA . ALA A 1 102 ? 5.391 -7.098 -6.350 1.00 98.25 102 ALA A CA 1
ATOM 774 C C . ALA A 1 102 ? 4.738 -8.462 -6.653 1.00 98.25 102 ALA A C 1
ATOM 776 O O . ALA A 1 102 ? 4.604 -9.321 -5.786 1.00 98.25 102 ALA A O 1
ATOM 777 N N . GLN A 1 103 ? 4.413 -8.712 -7.922 1.00 98.56 103 GLN A N 1
ATOM 778 C CA . GLN A 1 103 ? 3.801 -9.961 -8.384 1.00 98.56 103 GLN A CA 1
ATOM 779 C C . GLN A 1 103 ? 4.741 -11.180 -8.389 1.00 98.56 103 GLN A C 1
ATOM 781 O O . GLN A 1 103 ? 4.292 -12.278 -8.715 1.00 98.56 103 GLN A O 1
ATOM 786 N N . ARG A 1 104 ? 6.017 -11.033 -8.000 1.00 98.50 104 ARG A N 1
ATOM 787 C CA . ARG A 1 104 ? 6.907 -12.185 -7.757 1.00 98.50 104 ARG A CA 1
ATOM 788 C C . ARG A 1 104 ? 6.406 -13.066 -6.619 1.00 98.50 104 ARG A C 1
ATOM 790 O O . ARG A 1 104 ? 6.566 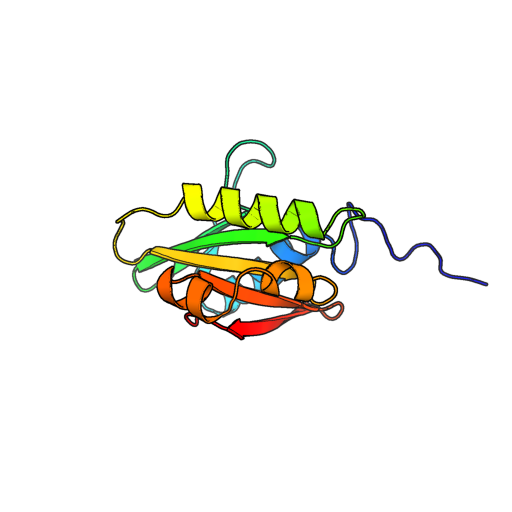-14.282 -6.683 1.00 98.50 104 ARG A O 1
ATOM 797 N N . VAL A 1 105 ? 5.777 -12.470 -5.605 1.00 98.19 105 VAL A N 1
ATOM 798 C CA . VAL A 1 105 ? 4.946 -13.222 -4.662 1.00 98.19 105 VAL A CA 1
ATOM 799 C C . VAL A 1 105 ? 3.659 -13.599 -5.409 1.00 98.19 105 VAL A C 1
ATOM 801 O O . VAL A 1 105 ? 3.012 -12.711 -5.956 1.00 98.19 105 VAL A O 1
ATOM 804 N N . PRO A 1 106 ? 3.260 -14.876 -5.502 1.00 98.19 106 PRO A N 1
ATOM 805 C CA . PRO A 1 106 ? 2.034 -15.241 -6.213 1.00 98.19 106 PRO A CA 1
ATOM 806 C C . PRO A 1 106 ? 0.775 -14.666 -5.546 1.00 98.19 106 PRO A C 1
ATOM 808 O O . PRO A 1 106 ? 0.734 -14.539 -4.321 1.00 98.19 106 PRO A O 1
ATOM 811 N N . SER A 1 107 ? -0.281 -14.393 -6.321 1.00 98.06 107 SER A N 1
ATOM 812 C CA . SER A 1 107 ? -1.562 -13.887 -5.787 1.00 98.06 107 SER A CA 1
ATOM 813 C C . SER A 1 107 ? -2.127 -14.796 -4.695 1.00 98.06 107 SER A C 1
ATOM 815 O O . SER A 1 107 ? -2.397 -14.336 -3.596 1.00 98.06 107 SER A O 1
ATOM 817 N N . GLY A 1 108 ? -2.137 -16.115 -4.913 1.00 97.69 108 GLY A N 1
ATOM 818 C CA . GLY A 1 108 ? -2.609 -17.068 -3.904 1.00 97.69 108 GLY A CA 1
ATOM 819 C C . GLY A 1 108 ? -1.778 -17.110 -2.610 1.00 97.69 108 GLY A C 1
ATOM 820 O O . GLY A 1 108 ? -2.243 -17.655 -1.611 1.00 97.69 108 GLY A O 1
ATOM 821 N N . VAL A 1 109 ? -0.553 -16.565 -2.598 1.00 97.94 109 VAL A N 1
ATOM 822 C CA . VAL A 1 109 ? 0.224 -16.360 -1.362 1.00 97.94 109 VAL A CA 1
ATOM 823 C C . VAL A 1 109 ? -0.205 -15.063 -0.679 1.00 97.94 109 VAL A C 1
ATOM 825 O O . VAL A 1 109 ? -0.439 -15.081 0.526 1.00 97.94 109 VAL A O 1
ATOM 828 N N . ARG A 1 110 ? -0.364 -13.968 -1.435 1.00 97.81 110 ARG A N 1
ATOM 829 C CA . ARG A 1 110 ? -0.915 -12.705 -0.916 1.00 97.81 110 ARG A CA 1
ATOM 830 C C . ARG A 1 110 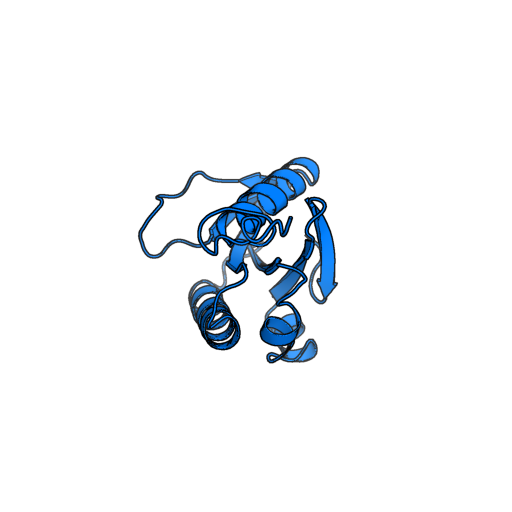? -2.297 -12.897 -0.293 1.00 97.81 110 ARG A C 1
ATOM 832 O O . ARG A 1 110 ? -2.501 -12.463 0.836 1.00 97.81 110 ARG A O 1
ATOM 839 N N . ASP A 1 111 ? -3.182 -13.626 -0.967 1.00 96.44 111 ASP A N 1
ATOM 840 C CA . ASP A 1 111 ? -4.542 -13.908 -0.497 1.00 96.44 111 ASP A CA 1
ATOM 841 C C . ASP A 1 111 ? -4.534 -14.646 0.846 1.00 96.44 111 ASP A C 1
ATOM 843 O O . ASP A 1 111 ? -5.226 -14.255 1.782 1.00 96.44 111 ASP A O 1
ATOM 847 N N . LYS A 1 112 ? -3.695 -15.684 0.980 1.00 96.25 112 LYS A N 1
ATOM 848 C CA . LYS A 1 112 ? -3.544 -16.447 2.233 1.00 96.25 112 LYS A CA 1
ATOM 849 C C . LYS A 1 112 ? -3.015 -15.606 3.391 1.00 96.25 112 LYS A C 1
ATOM 851 O O . LYS A 1 112 ? -3.295 -15.924 4.540 1.00 96.25 112 LYS A O 1
ATOM 856 N N . LEU A 1 113 ? -2.230 -14.579 3.086 1.00 95.56 113 LEU A N 1
ATOM 857 C CA . LEU A 1 113 ? -1.676 -13.649 4.065 1.00 95.56 113 LEU A CA 1
ATOM 858 C C . LEU A 1 113 ? -2.578 -12.426 4.290 1.00 95.56 113 LEU A C 1
ATOM 860 O O . LEU A 1 113 ? -2.231 -11.570 5.097 1.00 95.56 113 LEU A O 1
ATOM 864 N N . GLY A 1 114 ? -3.702 -12.318 3.572 1.00 96.19 114 GLY A N 1
ATOM 865 C CA . GLY A 1 114 ? -4.590 -11.158 3.641 1.00 96.19 114 GLY A CA 1
ATOM 866 C C . GLY A 1 114 ? -3.935 -9.855 3.174 1.00 96.19 114 GLY A C 1
ATOM 867 O O . GLY A 1 114 ? -4.297 -8.788 3.665 1.00 96.19 114 GLY A O 1
ATOM 868 N N . ILE A 1 115 ? -2.958 -9.928 2.262 1.00 98.19 115 ILE A N 1
ATOM 869 C CA . ILE A 1 115 ? -2.256 -8.756 1.726 1.00 98.19 115 ILE A CA 1
ATOM 870 C C . ILE A 1 115 ? -2.926 -8.316 0.428 1.00 98.19 115 ILE A C 1
ATOM 872 O O . ILE A 1 115 ? -2.904 -9.047 -0.560 1.00 98.19 115 ILE A O 1
ATOM 876 N N . ALA A 1 116 ? -3.448 -7.096 0.407 1.00 98.38 116 ALA A N 1
ATOM 877 C CA . ALA A 1 116 ? -3.959 -6.466 -0.802 1.00 98.38 116 ALA A CA 1
ATOM 878 C C . ALA A 1 116 ? -2.833 -5.815 -1.617 1.00 98.38 116 ALA A C 1
ATOM 880 O O . ALA A 1 116 ? -1.899 -5.240 -1.050 1.00 98.38 116 ALA A O 1
ATOM 881 N N . LEU A 1 117 ? -2.917 -5.860 -2.945 1.00 98.75 117 LEU A N 1
ATOM 882 C CA . LEU A 1 117 ? -1.983 -5.178 -3.839 1.00 98.75 117 LEU A CA 1
ATOM 883 C C . LEU A 1 117 ? -2.696 -4.064 -4.605 1.00 98.75 117 LEU A C 1
ATOM 885 O O . LEU A 1 117 ? -3.642 -4.311 -5.350 1.00 98.75 117 LEU A O 1
ATOM 889 N N . TYR A 1 118 ? -2.185 -2.843 -4.475 1.00 98.81 118 TYR A N 1
ATOM 890 C CA . TYR A 1 118 ? -2.665 -1.669 -5.195 1.00 98.81 118 TYR A CA 1
ATOM 891 C C . TYR A 1 118 ? -1.560 -1.066 -6.051 1.00 98.81 118 TYR A C 1
ATOM 893 O O . TYR A 1 118 ? -0.383 -1.077 -5.679 1.00 98.81 118 TYR A O 1
ATOM 901 N N . THR A 1 119 ? -1.944 -0.491 -7.189 1.00 98.62 119 THR A N 1
ATOM 902 C CA . THR A 1 119 ? -1.034 0.303 -8.019 1.00 98.62 119 THR A CA 1
ATOM 903 C C . THR A 1 119 ? -1.449 1.758 -8.080 1.00 98.62 119 THR A C 1
ATOM 905 O O . THR A 1 119 ? -2.635 2.047 -8.178 1.00 98.62 119 THR A O 1
ATOM 908 N N . VAL A 1 120 ? -0.458 2.645 -8.104 1.00 98.25 120 VAL A N 1
ATOM 909 C CA . VAL A 1 120 ? -0.600 4.065 -8.424 1.00 98.25 120 VAL A CA 1
ATOM 910 C C . VAL A 1 120 ? 0.044 4.320 -9.782 1.00 98.25 120 VAL A C 1
ATOM 912 O O . VAL A 1 120 ? 1.218 3.992 -9.986 1.00 98.25 120 VAL A O 1
ATOM 915 N N . ASP A 1 121 ? -0.703 4.876 -10.730 1.00 95.56 121 ASP A N 1
ATOM 916 C CA . ASP A 1 121 ? -0.158 5.254 -12.035 1.00 95.56 121 ASP A CA 1
ATOM 917 C C . ASP A 1 121 ? 0.284 6.725 -12.107 1.00 95.56 121 ASP A C 1
ATOM 919 O O . ASP A 1 121 ? 0.109 7.505 -11.175 1.00 95.56 121 ASP A O 1
ATOM 923 N N . ALA A 1 122 ? 0.903 7.108 -13.227 1.00 90.62 122 ALA A N 1
ATOM 924 C CA . ALA A 1 122 ? 1.448 8.454 -13.411 1.00 90.62 122 ALA A CA 1
ATOM 925 C C . ALA A 1 122 ? 0.375 9.561 -13.466 1.00 90.62 122 ALA A C 1
ATOM 927 O O . ALA A 1 122 ? 0.726 10.732 -13.352 1.00 90.62 122 ALA A O 1
ATOM 928 N N . SER A 1 123 ? -0.903 9.208 -13.648 1.00 91.75 123 SER A N 1
ATOM 929 C CA . SER A 1 123 ? -2.028 10.151 -13.595 1.00 91.75 123 SER A CA 1
ATOM 930 C C . SER A 1 123 ? -2.578 10.349 -12.180 1.00 91.75 123 SER A C 1
ATOM 932 O O . SER A 1 123 ? -3.446 11.193 -11.982 1.00 91.75 123 SER A O 1
ATOM 934 N N . GLY A 1 124 ? -2.078 9.585 -11.203 1.00 91.69 124 GLY A N 1
ATOM 935 C CA . GLY A 1 124 ? -2.600 9.564 -9.840 1.00 91.69 124 GLY A CA 1
ATOM 936 C C . GLY A 1 124 ? -3.769 8.596 -9.648 1.00 91.69 124 GLY A C 1
ATOM 937 O O . GLY A 1 124 ? -4.413 8.621 -8.603 1.00 91.69 124 GLY A O 1
ATOM 938 N N . LYS A 1 125 ? -4.060 7.723 -10.622 1.00 95.94 125 LYS A N 1
ATOM 939 C CA . LYS A 1 125 ? -5.112 6.717 -10.466 1.00 95.94 125 LYS A CA 1
ATOM 940 C C . LYS A 1 125 ? -4.627 5.576 -9.575 1.00 95.94 125 LYS A C 1
ATOM 942 O O . LYS A 1 125 ? -3.544 5.031 -9.804 1.00 95.94 125 LYS A O 1
ATOM 947 N N . VAL A 1 126 ? -5.469 5.184 -8.618 1.00 98.44 126 VAL A N 1
ATOM 948 C CA . VAL A 1 126 ? -5.300 3.980 -7.799 1.00 98.44 126 VAL A CA 1
ATOM 949 C C . VAL A 1 126 ? -6.125 2.833 -8.388 1.00 98.44 126 VAL A C 1
ATOM 951 O O . VAL A 1 126 ? -7.326 2.975 -8.601 1.00 98.44 126 VAL A O 1
ATOM 954 N N . ASP A 1 127 ? -5.483 1.696 -8.652 1.00 98.38 127 ASP A N 1
ATOM 955 C CA . ASP A 1 127 ? -6.132 0.459 -9.109 1.00 98.38 127 ASP A CA 1
ATOM 956 C C . ASP A 1 127 ? -5.877 -0.668 -8.092 1.00 98.38 127 ASP A C 1
ATOM 958 O O . ASP A 1 127 ? -4.729 -0.903 -7.705 1.00 98.38 127 ASP A O 1
ATOM 962 N N . HIS A 1 128 ? -6.929 -1.396 -7.706 1.00 98.44 128 HIS A N 1
ATOM 963 C CA . HIS A 1 128 ? -6.821 -2.654 -6.960 1.00 98.44 128 HIS A CA 1
ATOM 964 C C . HIS A 1 128 ? -6.415 -3.788 -7.914 1.00 98.44 128 HIS A C 1
ATOM 966 O O . HIS A 1 128 ? -7.066 -3.992 -8.940 1.00 98.44 128 HIS A O 1
ATOM 972 N N . VAL A 1 129 ? -5.336 -4.508 -7.598 1.00 98.12 129 VAL A N 1
ATOM 973 C CA . VAL A 1 129 ? -4.813 -5.605 -8.427 1.00 98.12 129 VAL A CA 1
ATOM 974 C C . VAL A 1 129 ? -5.378 -6.947 -7.975 1.00 98.12 129 VAL A C 1
ATOM 976 O O . VAL A 1 129 ? -5.968 -7.659 -8.784 1.00 98.12 129 VAL A O 1
ATOM 979 N N . ASP A 1 130 ? -5.165 -7.299 -6.706 1.00 97.50 130 ASP A N 1
ATOM 980 C CA . ASP A 1 130 ? -5.645 -8.527 -6.069 1.00 97.50 130 ASP A CA 1
ATOM 981 C C . ASP A 1 130 ? -5.611 -8.417 -4.531 1.00 97.50 130 ASP A C 1
ATOM 983 O O . ASP A 1 130 ? -5.075 -7.456 -3.971 1.00 97.50 130 ASP A O 1
ATOM 987 N N . GLY A 1 131 ? -6.180 -9.423 -3.861 1.00 93.81 131 GLY A N 1
ATOM 988 C CA . GLY A 1 131 ? -6.306 -9.490 -2.408 1.00 93.81 131 GLY A CA 1
ATOM 989 C C . GLY A 1 131 ? -7.586 -8.841 -1.860 1.00 93.81 131 GLY A C 1
ATOM 990 O O . GLY A 1 131 ? -8.550 -8.612 -2.600 1.00 93.81 131 GLY A O 1
ATOM 991 N N . PRO A 1 132 ? -7.648 -8.600 -0.537 1.00 91.62 132 PRO A N 1
ATOM 992 C CA . PRO A 1 132 ? -8.810 -7.982 0.097 1.00 91.62 132 PRO A CA 1
ATOM 993 C C . PRO A 1 132 ? -9.011 -6.529 -0.353 1.00 91.62 132 PRO A C 1
ATOM 995 O O . PRO A 1 132 ? -8.084 -5.724 -0.345 1.00 91.62 132 PRO A O 1
ATOM 998 N N . SER A 1 133 ? -10.244 -6.157 -0.694 1.00 89.88 133 SER A N 1
ATOM 999 C CA . SER A 1 133 ? -10.578 -4.747 -0.939 1.00 89.88 133 SER A CA 1
ATOM 1000 C C . SER A 1 133 ? -10.573 -3.952 0.372 1.00 89.88 133 SER A C 1
ATOM 1002 O O . SER A 1 133 ? -10.943 -4.487 1.421 1.00 89.88 133 SER A O 1
ATOM 1004 N N . LEU A 1 134 ? -10.116 -2.697 0.309 1.00 89.69 134 LEU A N 1
ATOM 1005 C CA . LEU A 1 134 ? -10.005 -1.793 1.458 1.00 89.69 134 LEU A CA 1
ATOM 1006 C C . LEU A 1 134 ? -11.301 -1.018 1.685 1.00 89.69 134 LEU A C 1
ATOM 1008 O O . LEU A 1 134 ? -11.875 -0.552 0.682 1.00 89.69 134 LEU A O 1
#

Radius of gyration: 14.46 Å; chains: 1; bounding box: 33×36×43 Å

pLDDT: mean 91.18, std 14.88, range [35.38, 98.81]